Protein AF-A0A7Y0SFK1-F1 (afdb_monomer_lite)

InterPro domains:
  IPR011147 Bifunctional aspartokinase/homoserine dehydrogenase, homoserine dehydrogenase domain [PTHR43070] (1-86)
  IPR045865 ACT-like domain [SSF55021] (2-54)
  IPR054352 Aspartokinase, ACT domain [PF22468] (2-51)

Sequence (87 aa):
MVGMASRVFGAMSTSGVSIVLITQSSSEYSISFCIEAVDKATAAQALADEFELELKDGLLEPVEFLSDVAIITLVGDGMRTSKGVAS

Structure (mmCIF, N/CA/C/O backbone):
data_AF-A0A7Y0SFK1-F1
#
_entry.id   AF-A0A7Y0SFK1-F1
#
loop_
_atom_site.group_PDB
_atom_site.id
_atom_site.type_symbol
_atom_site.label_atom_id
_atom_site.label_alt_id
_atom_site.label_comp_id
_atom_site.label_asym_id
_atom_site.label_entity_id
_atom_site.label_seq_id
_atom_site.pdbx_PDB_ins_code
_atom_site.Cartn_x
_atom_site.Cartn_y
_atom_site.Cartn_z
_atom_site.occupancy
_atom_site.B_iso_or_equiv
_atom_site.auth_seq_id
_atom_site.auth_comp_id
_atom_site.auth_asym_id
_atom_site.auth_atom_id
_atom_site.pdbx_PDB_model_num
ATOM 1 N N . MET A 1 1 ? 3.168 10.430 14.058 1.00 66.12 1 MET A N 1
ATOM 2 C CA . MET A 1 1 ? 2.930 9.026 14.459 1.00 66.12 1 MET A CA 1
ATOM 3 C C . MET A 1 1 ? 4.039 8.166 13.859 1.00 66.12 1 MET A C 1
ATOM 5 O O . MET A 1 1 ? 4.362 8.371 12.697 1.00 66.12 1 MET A O 1
ATOM 9 N N . VAL A 1 2 ? 4.693 7.295 14.631 1.00 80.75 2 VAL A N 1
ATOM 10 C CA . VAL A 1 2 ? 5.821 6.475 14.138 1.00 80.75 2 VAL A CA 1
ATOM 11 C C . VAL A 1 2 ? 5.296 5.103 13.716 1.00 80.75 2 VAL A C 1
ATOM 13 O O . VAL A 1 2 ? 4.434 4.552 14.390 1.00 80.75 2 VAL A O 1
ATOM 16 N N . GLY A 1 3 ? 5.804 4.550 12.612 1.00 86.94 3 GLY A N 1
ATOM 17 C CA . GLY A 1 3 ? 5.489 3.174 12.203 1.00 86.94 3 GLY A CA 1
ATOM 18 C C . GLY A 1 3 ? 4.2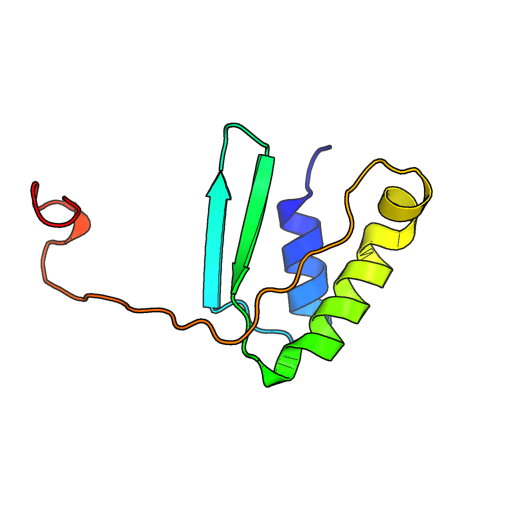10 2.990 11.378 1.00 86.94 3 GLY A C 1
ATOM 19 O O . GLY A 1 3 ? 3.817 1.851 11.154 1.00 86.94 3 GLY A O 1
ATOM 20 N N . MET A 1 4 ? 3.597 4.066 10.869 1.00 89.69 4 MET A N 1
ATOM 21 C CA . MET A 1 4 ? 2.372 3.989 10.052 1.00 89.69 4 MET A CA 1
ATOM 22 C C . MET A 1 4 ? 2.500 3.054 8.852 1.00 89.69 4 MET A C 1
ATOM 24 O O . MET A 1 4 ? 1.679 2.162 8.679 1.00 89.69 4 MET A O 1
ATOM 28 N N . ALA A 1 5 ? 3.572 3.197 8.070 1.00 90.81 5 ALA A N 1
ATOM 29 C CA . ALA A 1 5 ? 3.811 2.331 6.920 1.00 90.81 5 ALA A CA 1
ATOM 30 C C . ALA A 1 5 ? 3.915 0.850 7.330 1.00 90.81 5 ALA A C 1
ATOM 32 O O . ALA A 1 5 ? 3.348 -0.017 6.675 1.00 90.81 5 ALA A O 1
ATOM 33 N N . SER A 1 6 ? 4.575 0.560 8.459 1.00 94.25 6 SER A N 1
ATOM 34 C CA . SER A 1 6 ? 4.699 -0.809 8.971 1.00 94.25 6 SER A CA 1
ATOM 35 C C . SER A 1 6 ? 3.345 -1.411 9.340 1.00 94.25 6 SER A C 1
ATOM 37 O O . SER A 1 6 ? 3.128 -2.589 9.079 1.00 94.25 6 SER A O 1
ATOM 39 N N . ARG A 1 7 ? 2.449 -0.622 9.942 1.00 94.88 7 ARG A N 1
ATOM 40 C CA . ARG A 1 7 ? 1.096 -1.067 10.304 1.00 94.88 7 ARG A CA 1
ATOM 41 C C . ARG A 1 7 ? 0.226 -1.286 9.073 1.00 94.88 7 ARG A C 1
ATOM 43 O O . ARG A 1 7 ? -0.361 -2.352 8.942 1.00 94.88 7 ARG A O 1
ATOM 50 N N . VAL A 1 8 ? 0.248 -0.349 8.119 1.00 95.38 8 VAL A N 1
ATOM 51 C CA . VAL A 1 8 ? -0.449 -0.491 6.828 1.00 95.38 8 VAL A CA 1
ATOM 52 C C . VAL A 1 8 ? -0.019 -1.783 6.131 1.00 95.38 8 VAL A C 1
ATOM 54 O O . VAL A 1 8 ? -0.852 -2.628 5.814 1.00 95.38 8 VAL A O 1
ATOM 57 N N . PHE A 1 9 ? 1.285 -1.981 5.927 1.00 95.75 9 PHE A N 1
ATOM 58 C CA . PHE A 1 9 ? 1.781 -3.162 5.218 1.00 95.75 9 PHE A CA 1
ATOM 59 C C . PHE A 1 9 ? 1.587 -4.454 6.021 1.00 95.75 9 PHE A C 1
ATOM 61 O O . PHE A 1 9 ? 1.335 -5.503 5.432 1.00 95.75 9 PHE A O 1
ATOM 68 N N . GLY A 1 10 ? 1.654 -4.384 7.353 1.00 97.38 10 GLY A N 1
ATOM 69 C CA . GLY A 1 10 ? 1.343 -5.504 8.240 1.00 97.38 10 GLY A CA 1
ATOM 70 C C . GLY A 1 10 ? -0.111 -5.964 8.122 1.00 97.38 10 GLY A C 1
ATOM 71 O O . GLY A 1 10 ? -0.357 -7.161 7.957 1.00 97.38 10 GLY A O 1
ATOM 72 N N . ALA A 1 11 ? -1.062 -5.026 8.129 1.00 97.44 11 ALA A N 1
ATOM 73 C CA . ALA A 1 11 ? -2.487 -5.308 7.968 1.00 97.44 11 ALA A CA 1
ATOM 74 C C . ALA A 1 11 ? -2.802 -5.906 6.587 1.00 97.44 11 ALA A C 1
ATOM 76 O O . ALA A 1 11 ? -3.512 -6.909 6.488 1.00 97.44 11 ALA A O 1
ATOM 77 N N . MET A 1 12 ? -2.223 -5.353 5.515 1.00 98.00 12 MET A N 1
ATOM 78 C CA . MET A 1 12 ? -2.393 -5.893 4.156 1.00 98.00 12 MET A CA 1
ATOM 79 C C . MET A 1 12 ? -1.811 -7.305 4.028 1.00 98.00 12 MET A C 1
ATOM 81 O O . MET A 1 12 ? -2.489 -8.214 3.557 1.00 98.00 12 MET A O 1
ATOM 85 N N . SER A 1 13 ? -0.600 -7.527 4.544 1.00 97.69 13 SER A N 1
ATOM 86 C CA . SER A 1 13 ? 0.043 -8.847 4.547 1.00 97.69 13 SER A CA 1
ATOM 87 C C . SER A 1 13 ? -0.778 -9.895 5.308 1.00 97.69 13 SER A C 1
ATOM 89 O O . SER A 1 13 ? -1.035 -10.983 4.796 1.00 97.69 13 SER A O 1
ATOM 91 N N . THR A 1 14 ? -1.252 -9.556 6.512 1.00 97.81 14 THR A N 1
ATOM 92 C CA . THR A 1 14 ? -2.022 -10.476 7.370 1.00 97.81 14 THR A CA 1
ATOM 93 C C . THR A 1 14 ? -3.382 -10.831 6.767 1.00 97.81 14 THR A C 1
ATOM 95 O O . THR A 1 14 ? -3.866 -11.945 6.951 1.00 97.81 14 THR A O 1
ATOM 98 N N . SER A 1 15 ? -3.983 -9.907 6.014 1.00 97.44 15 SER A N 1
ATOM 99 C CA . SER A 1 15 ? -5.255 -10.119 5.314 1.00 97.44 15 SER A CA 1
ATOM 100 C C . SER A 1 15 ? -5.109 -10.794 3.943 1.00 97.44 15 SER A C 1
ATOM 102 O O . SER A 1 15 ? -6.113 -11.083 3.296 1.00 97.44 15 SER A O 1
ATOM 104 N N . GLY A 1 16 ? -3.877 -11.090 3.509 1.00 97.25 16 GLY A N 1
ATOM 105 C CA . GLY A 1 16 ? -3.599 -11.732 2.224 1.00 97.25 16 GLY A CA 1
ATOM 106 C C . GLY A 1 16 ? -3.747 -10.809 1.011 1.00 97.25 16 GLY A C 1
ATOM 107 O O . GLY A 1 16 ? -3.806 -11.304 -0.112 1.00 97.25 16 GLY A O 1
ATOM 108 N N . VAL A 1 17 ? -3.795 -9.491 1.219 1.00 98.19 17 VAL A N 1
ATOM 109 C CA . VAL A 1 17 ? -3.933 -8.491 0.153 1.00 98.19 17 VAL A CA 1
ATOM 110 C C . VAL A 1 17 ? -2.563 -8.137 -0.417 1.00 98.19 17 VAL A C 1
ATOM 112 O O . VAL A 1 17 ? -1.646 -7.750 0.312 1.00 98.19 17 VAL A O 1
ATOM 115 N N . SER A 1 18 ? -2.425 -8.232 -1.741 1.00 97.06 18 SER A N 1
ATOM 116 C CA . SER A 1 18 ? -1.187 -7.866 -2.431 1.00 97.06 18 SER A CA 1
ATOM 117 C C . SER A 1 18 ? -1.150 -6.376 -2.767 1.00 97.06 18 SER A C 1
ATOM 119 O O . SER A 1 18 ? -2.099 -5.828 -3.326 1.00 97.06 18 SER A O 1
ATOM 121 N N . ILE A 1 19 ? -0.025 -5.727 -2.462 1.00 97.31 19 ILE A N 1
ATOM 122 C CA . ILE A 1 19 ? 0.234 -4.337 -2.842 1.00 97.31 19 ILE A CA 1
ATOM 123 C C . ILE A 1 19 ? 1.109 -4.318 -4.097 1.00 97.31 19 ILE A C 1
ATOM 125 O O . ILE A 1 19 ? 2.223 -4.841 -4.093 1.00 97.31 19 ILE A O 1
ATOM 129 N N . VAL A 1 20 ? 0.618 -3.673 -5.153 1.00 95.69 20 VAL A N 1
ATOM 130 C CA . VAL A 1 20 ? 1.249 -3.635 -6.484 1.00 95.69 20 VAL A CA 1
ATOM 131 C C . VAL A 1 20 ? 2.154 -2.413 -6.658 1.00 95.69 20 VAL A C 1
ATOM 133 O O . VAL A 1 20 ? 3.171 -2.472 -7.346 1.00 95.69 20 VAL A O 1
ATOM 136 N N . LEU A 1 21 ? 1.801 -1.291 -6.028 1.00 96.25 21 LEU A N 1
ATOM 137 C CA . LEU A 1 21 ? 2.548 -0.036 -6.108 1.00 96.25 21 LEU A CA 1
ATOM 138 C C . LEU A 1 21 ? 2.433 0.716 -4.786 1.00 96.25 21 LEU A C 1
ATOM 140 O O . LEU A 1 21 ? 1.366 0.730 -4.180 1.00 96.25 21 LEU A O 1
ATOM 144 N N . ILE A 1 22 ? 3.524 1.351 -4.356 1.00 95.12 22 ILE A N 1
ATOM 145 C CA . ILE A 1 22 ? 3.576 2.195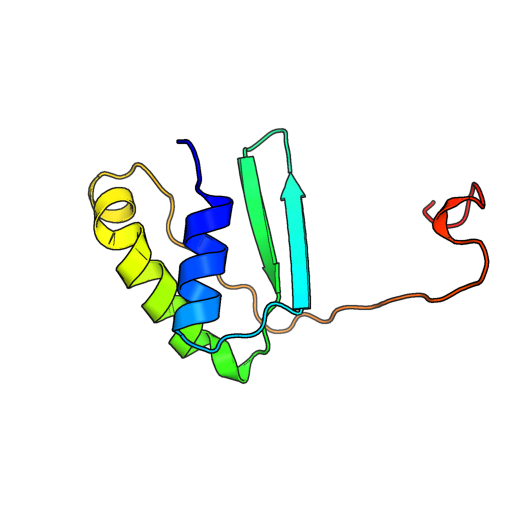 -3.159 1.00 95.12 22 ILE A CA 1
ATOM 146 C C . ILE A 1 22 ? 4.188 3.535 -3.553 1.00 95.12 22 ILE A C 1
ATOM 148 O O . ILE A 1 22 ? 5.253 3.581 -4.170 1.00 95.12 22 ILE A O 1
ATOM 152 N N . THR A 1 23 ? 3.539 4.622 -3.152 1.00 91.88 23 THR A N 1
ATOM 153 C CA . THR A 1 23 ? 4.084 5.975 -3.207 1.00 91.88 23 THR A CA 1
ATOM 154 C C . THR A 1 23 ? 3.820 6.687 -1.886 1.00 91.88 23 THR A C 1
ATOM 156 O O . THR A 1 23 ? 2.794 6.483 -1.239 1.00 91.88 23 THR A O 1
ATOM 159 N N . GLN A 1 24 ? 4.772 7.502 -1.449 1.00 88.38 24 GLN A N 1
ATOM 160 C CA . GLN A 1 24 ? 4.655 8.261 -0.213 1.00 88.38 24 GLN A CA 1
ATOM 161 C C . GLN A 1 24 ? 5.167 9.674 -0.453 1.00 88.38 24 GLN A C 1
ATOM 163 O O . GLN A 1 24 ? 6.317 9.864 -0.852 1.00 88.38 24 GLN A O 1
ATOM 168 N N . SER A 1 25 ? 4.307 10.662 -0.207 1.00 82.00 25 SER A N 1
ATOM 169 C CA . SER A 1 25 ? 4.694 12.070 -0.262 1.00 82.00 25 SER A CA 1
ATOM 170 C C . SER A 1 25 ? 5.271 12.487 1.088 1.00 82.00 25 SER A C 1
ATOM 172 O O . SER A 1 25 ? 4.657 12.278 2.138 1.00 82.00 25 SER A O 1
ATOM 174 N N . SER A 1 26 ? 6.471 13.068 1.085 1.00 73.31 26 SER A N 1
ATOM 175 C CA . SER A 1 26 ? 7.156 13.505 2.308 1.00 73.31 26 SER A CA 1
ATOM 176 C C . SER A 1 26 ? 6.586 14.796 2.896 1.00 73.31 26 SER A C 1
ATOM 178 O O . SER A 1 26 ? 6.769 15.045 4.084 1.00 73.31 26 SER A O 1
ATOM 180 N N . SER A 1 27 ? 5.888 15.604 2.093 1.00 70.50 27 SER A N 1
ATOM 181 C CA . SER A 1 27 ? 5.345 16.900 2.518 1.00 70.50 27 SER A CA 1
ATOM 182 C C . SER A 1 27 ? 4.108 16.771 3.408 1.00 70.50 27 SER A C 1
ATOM 184 O O . SER A 1 27 ? 3.924 17.582 4.309 1.00 70.50 27 SER A O 1
ATOM 186 N N . GLU A 1 28 ? 3.295 15.740 3.184 1.00 68.81 28 GLU A N 1
ATOM 187 C CA . GLU A 1 28 ? 2.000 15.547 3.857 1.00 68.81 28 GLU A CA 1
ATOM 188 C C . GLU A 1 28 ? 1.946 14.250 4.673 1.00 68.81 28 GLU A C 1
ATOM 190 O O . GLU A 1 28 ? 0.931 13.943 5.286 1.00 68.81 28 GLU A O 1
ATOM 195 N N . TYR A 1 29 ? 3.039 13.475 4.696 1.00 73.38 29 TYR A N 1
ATOM 196 C CA . TYR A 1 29 ? 3.095 12.149 5.324 1.00 73.38 29 TYR A CA 1
ATOM 197 C C . TYR A 1 29 ? 1.973 11.195 4.855 1.00 73.38 29 TYR A C 1
ATOM 199 O O . TYR A 1 29 ? 1.632 10.246 5.561 1.00 73.38 29 TYR A O 1
ATOM 207 N N . SER A 1 30 ? 1.434 11.410 3.649 1.00 86.25 30 SER A N 1
ATOM 208 C CA . SER A 1 30 ? 0.410 10.569 3.034 1.00 86.25 30 SER A CA 1
ATOM 209 C C . SER A 1 30 ? 1.045 9.375 2.317 1.00 86.25 30 SER A C 1
ATOM 211 O O . SER A 1 30 ? 2.034 9.507 1.588 1.00 86.25 30 SER A O 1
ATOM 213 N N . ILE A 1 31 ? 0.486 8.187 2.553 1.00 91.69 31 ILE A N 1
ATOM 214 C CA . ILE A 1 31 ? 0.865 6.943 1.877 1.00 91.69 31 ILE A CA 1
ATOM 215 C C . ILE A 1 31 ? -0.269 6.591 0.920 1.00 91.69 31 ILE A C 1
ATOM 217 O O . ILE A 1 31 ? -1.405 6.416 1.353 1.00 91.69 31 ILE A O 1
ATOM 221 N N . SER A 1 32 ? 0.044 6.437 -0.362 1.00 93.62 32 SER A N 1
ATOM 222 C CA . SER A 1 32 ? -0.884 5.894 -1.352 1.00 93.62 32 SER A CA 1
ATOM 223 C C . SER A 1 32 ? -0.324 4.593 -1.900 1.00 93.62 32 SER A C 1
ATOM 225 O O . SER A 1 32 ? 0.872 4.466 -2.169 1.00 93.62 32 SER A O 1
ATOM 227 N N . PHE A 1 33 ? -1.186 3.605 -2.066 1.00 96.12 33 PHE A N 1
ATOM 228 C CA . PHE A 1 33 ? -0.792 2.311 -2.593 1.00 96.12 33 PHE A CA 1
ATOM 229 C C . PHE A 1 33 ? -1.909 1.717 -3.441 1.00 96.12 33 PHE A C 1
ATOM 231 O O . PHE A 1 33 ? -3.076 2.079 -3.299 1.00 96.12 33 PHE A O 1
ATOM 238 N N . CYS A 1 34 ? -1.535 0.824 -4.349 1.00 97.25 34 CYS A N 1
ATOM 239 C CA . CYS A 1 34 ? -2.465 0.161 -5.252 1.00 97.25 34 CYS A CA 1
ATOM 240 C C . CYS A 1 34 ? -2.579 -1.320 -4.901 1.00 97.25 34 CYS A C 1
ATOM 242 O O . CYS A 1 34 ? -1.572 -1.974 -4.630 1.00 97.25 34 CYS A O 1
ATOM 244 N N . ILE A 1 35 ? -3.802 -1.835 -4.961 1.00 97.50 35 ILE A N 1
ATOM 245 C CA . ILE A 1 35 ? -4.161 -3.243 -4.771 1.00 97.50 35 ILE A CA 1
ATOM 246 C C . ILE A 1 35 ? -5.027 -3.691 -5.950 1.00 97.50 35 ILE A C 1
ATOM 248 O O . ILE A 1 35 ? -5.557 -2.852 -6.684 1.00 97.50 35 ILE A O 1
ATOM 252 N N . GLU A 1 36 ? -5.202 -4.997 -6.116 1.00 96.88 36 GLU A N 1
ATOM 253 C CA . GLU A 1 36 ? -6.170 -5.526 -7.076 1.00 96.88 36 GLU A CA 1
ATOM 254 C C . GLU A 1 36 ? -7.600 -5.136 -6.673 1.00 96.88 36 GLU A C 1
ATOM 256 O O . GLU A 1 36 ? -7.968 -5.162 -5.497 1.00 96.88 36 GLU A O 1
ATOM 261 N N . ALA A 1 37 ? -8.445 -4.797 -7.651 1.00 95.88 37 ALA A N 1
ATOM 262 C CA . ALA A 1 37 ? -9.808 -4.320 -7.381 1.00 95.88 37 ALA A CA 1
ATOM 263 C C . ALA A 1 37 ? -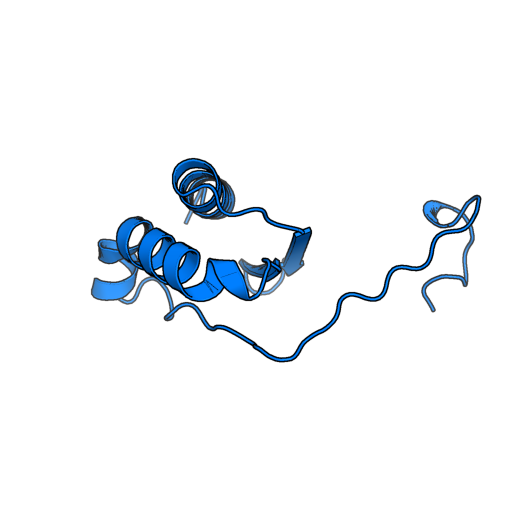10.661 -5.344 -6.605 1.00 95.88 37 ALA A C 1
ATOM 265 O O . ALA A 1 37 ? -11.558 -4.964 -5.850 1.00 95.88 37 ALA A O 1
ATOM 266 N N . VAL A 1 38 ? -10.356 -6.636 -6.772 1.00 96.81 38 VAL A N 1
ATOM 267 C CA . VAL A 1 38 ? -11.028 -7.755 -6.090 1.00 96.81 38 VAL A CA 1
ATOM 268 C C . VAL A 1 38 ? -10.810 -7.706 -4.574 1.00 96.81 38 VAL A C 1
ATOM 270 O O . VAL A 1 38 ? -11.692 -8.104 -3.817 1.00 96.81 38 VAL A O 1
ATOM 273 N N . ASP A 1 39 ? -9.674 -7.162 -4.134 1.00 97.50 39 ASP A N 1
ATOM 274 C CA . ASP A 1 39 ? -9.255 -7.150 -2.732 1.00 97.50 39 ASP A CA 1
ATOM 275 C C . ASP A 1 39 ? -9.787 -5.934 -1.962 1.00 97.50 39 ASP A C 1
ATOM 277 O O . ASP A 1 39 ? -9.589 -5.833 -0.751 1.00 97.50 39 ASP A O 1
ATOM 281 N N . LYS A 1 40 ? -10.499 -5.012 -2.631 1.00 96.56 40 LYS A N 1
ATOM 282 C CA . LYS A 1 40 ? -10.973 -3.745 -2.047 1.00 96.56 40 LYS A CA 1
ATOM 283 C C . LYS A 1 40 ? -11.709 -3.933 -0.720 1.00 96.56 40 LYS A C 1
ATOM 285 O O . LYS A 1 40 ? -11.438 -3.208 0.231 1.00 96.56 40 LYS A O 1
ATOM 290 N N . ALA A 1 41 ? -12.643 -4.883 -0.656 1.00 97.31 41 ALA A N 1
ATOM 291 C CA . ALA A 1 41 ? -13.436 -5.117 0.550 1.00 97.31 41 ALA A CA 1
ATOM 292 C C . ALA A 1 41 ? -12.570 -5.636 1.711 1.00 97.31 41 ALA A C 1
ATOM 294 O O . ALA A 1 41 ? -12.671 -5.132 2.828 1.00 97.31 41 ALA A O 1
ATOM 295 N N . THR A 1 42 ? -11.684 -6.593 1.428 1.00 98.06 42 THR A N 1
ATOM 296 C CA . THR A 1 42 ? -10.751 -7.167 2.405 1.00 98.06 42 THR A CA 1
ATOM 297 C C . THR A 1 42 ? -9.780 -6.111 2.930 1.00 98.06 42 THR A C 1
ATOM 299 O O . THR A 1 42 ? -9.592 -5.992 4.138 1.00 98.06 42 THR A O 1
ATOM 302 N N . ALA A 1 43 ? -9.214 -5.297 2.036 1.00 97.81 43 ALA A N 1
ATOM 303 C CA . ALA A 1 43 ? -8.297 -4.223 2.394 1.00 97.81 43 ALA A CA 1
ATOM 304 C C . ALA A 1 43 ? -8.976 -3.139 3.241 1.00 97.81 43 ALA A C 1
ATOM 306 O O . ALA A 1 43 ? -8.417 -2.702 4.244 1.00 97.81 43 ALA A O 1
ATOM 307 N N . ALA A 1 44 ? -10.193 -2.728 2.868 1.00 97.06 44 ALA A N 1
ATOM 308 C CA . ALA A 1 44 ? -10.963 -1.747 3.626 1.00 97.06 44 ALA A CA 1
ATOM 309 C C . ALA A 1 44 ? -11.235 -2.222 5.055 1.00 97.06 44 ALA A C 1
ATOM 311 O O . ALA A 1 44 ? -11.018 -1.459 5.994 1.00 97.06 44 ALA A O 1
ATOM 312 N N . GLN A 1 45 ? -11.639 -3.484 5.223 1.00 97.62 45 GLN A N 1
ATOM 313 C CA . GLN A 1 45 ? -11.866 -4.053 6.547 1.00 97.62 45 GLN A CA 1
ATOM 314 C C . GLN A 1 45 ? -10.566 -4.131 7.355 1.00 97.62 45 GLN A C 1
ATOM 316 O O . GLN A 1 45 ? -10.521 -3.655 8.482 1.00 97.62 45 GLN A O 1
ATOM 321 N N . ALA A 1 46 ? -9.487 -4.649 6.762 1.00 98.00 46 ALA A N 1
ATOM 322 C CA . ALA A 1 46 ? -8.207 -4.795 7.451 1.00 98.00 46 ALA A CA 1
ATOM 323 C C . ALA A 1 46 ? -7.616 -3.449 7.911 1.00 98.00 46 ALA A C 1
ATOM 325 O O . ALA A 1 46 ? -7.047 -3.372 8.995 1.00 98.00 46 ALA A O 1
ATOM 326 N N . LEU A 1 47 ? -7.762 -2.380 7.118 1.00 96.88 47 LEU A N 1
ATOM 327 C CA . LEU A 1 47 ? -7.322 -1.036 7.515 1.00 96.88 47 LEU A CA 1
ATOM 328 C C . LEU A 1 47 ? -8.243 -0.414 8.567 1.00 96.88 47 LEU A C 1
ATOM 330 O O . LEU A 1 47 ? -7.751 0.251 9.474 1.00 96.88 47 LEU A O 1
ATOM 334 N N . ALA A 1 48 ? -9.558 -0.620 8.457 1.00 95.75 48 ALA A N 1
ATOM 335 C CA . ALA A 1 48 ? -10.507 -0.138 9.456 1.00 95.75 48 ALA A CA 1
ATOM 336 C C . ALA A 1 48 ? -10.261 -0.787 10.827 1.00 95.75 48 ALA A C 1
ATOM 338 O O . ALA A 1 48 ? -10.297 -0.086 11.834 1.00 95.75 48 ALA A O 1
ATOM 339 N N . ASP A 1 49 ? -9.955 -2.087 10.851 1.00 96.38 49 ASP A N 1
ATOM 340 C CA . ASP A 1 49 ? -9.634 -2.826 12.074 1.00 96.38 49 ASP A CA 1
ATOM 341 C C . ASP A 1 49 ? -8.274 -2.398 12.651 1.00 96.38 49 ASP A C 1
ATOM 343 O O . ASP A 1 49 ? -8.159 -2.140 13.848 1.00 96.38 49 ASP A O 1
ATOM 347 N N . GLU A 1 50 ? -7.242 -2.270 11.808 1.00 96.31 50 GLU A N 1
ATOM 348 C CA . GLU A 1 50 ? -5.895 -1.881 12.248 1.00 96.31 50 GLU A CA 1
ATOM 349 C C . GLU A 1 50 ? -5.849 -0.458 12.823 1.00 96.31 50 GLU A C 1
ATOM 351 O O . GLU A 1 50 ? -5.077 -0.211 13.749 1.00 96.31 50 GLU A O 1
ATOM 356 N N . PHE A 1 51 ? -6.651 0.474 12.292 1.00 95.31 51 PHE A N 1
ATOM 357 C CA . PHE A 1 51 ? -6.634 1.899 12.660 1.00 95.31 51 PHE A CA 1
ATOM 358 C C . PHE A 1 51 ? -7.905 2.374 13.383 1.00 95.31 51 PHE A C 1
ATOM 360 O O . PHE A 1 51 ? -8.196 3.571 13.403 1.00 95.31 51 PHE A O 1
ATOM 367 N N . GLU A 1 52 ? -8.679 1.461 13.979 1.00 95.50 52 GLU A N 1
ATOM 368 C CA . GLU A 1 52 ? -9.976 1.773 14.598 1.00 95.50 52 GLU A CA 1
ATOM 369 C C . GLU A 1 52 ? -9.879 2.894 15.650 1.00 95.50 52 GLU A C 1
ATOM 371 O O . GLU A 1 52 ? -10.715 3.802 15.682 1.00 95.50 52 GLU A O 1
ATOM 376 N N . LEU A 1 53 ? -8.857 2.844 16.510 1.00 94.69 53 LEU A N 1
ATOM 377 C CA . LEU A 1 53 ? -8.652 3.823 17.580 1.00 94.69 53 LEU A CA 1
ATOM 378 C C . LEU A 1 53 ? -8.256 5.189 17.016 1.00 94.69 53 LEU A C 1
ATOM 380 O O . LEU A 1 53 ? -8.826 6.204 17.403 1.00 94.69 53 LEU A O 1
ATOM 384 N N . GLU A 1 54 ? -7.326 5.220 16.063 1.00 94.06 54 GLU A N 1
ATOM 385 C CA . GLU A 1 54 ? -6.874 6.456 15.429 1.00 94.06 54 GLU A CA 1
ATOM 386 C C . GLU A 1 54 ? -7.993 7.156 14.653 1.00 94.06 54 GLU A C 1
ATOM 388 O O . GLU A 1 54 ? -8.088 8.383 14.692 1.00 94.06 54 GLU A O 1
ATOM 393 N N . LEU A 1 55 ? -8.853 6.386 13.982 1.00 92.44 55 LEU A N 1
ATOM 394 C CA . LEU A 1 55 ? -10.032 6.898 13.286 1.00 92.44 55 LEU A CA 1
ATOM 395 C C . LEU A 1 55 ? -11.066 7.459 14.274 1.00 92.44 55 LEU A C 1
ATOM 397 O O . LEU A 1 55 ? -11.622 8.532 14.039 1.00 92.44 55 LEU A O 1
ATOM 401 N N . LYS A 1 56 ? -11.312 6.766 15.395 1.00 93.62 56 LYS A N 1
ATOM 402 C CA . LYS A 1 56 ? -12.247 7.217 16.445 1.00 93.62 56 LYS A CA 1
ATOM 403 C C . LYS A 1 56 ? -11.785 8.492 17.143 1.00 93.62 56 LYS A C 1
ATOM 405 O O . LYS A 1 56 ? -12.607 9.370 17.400 1.00 93.62 56 LYS A O 1
ATOM 410 N N . ASP A 1 57 ? -10.489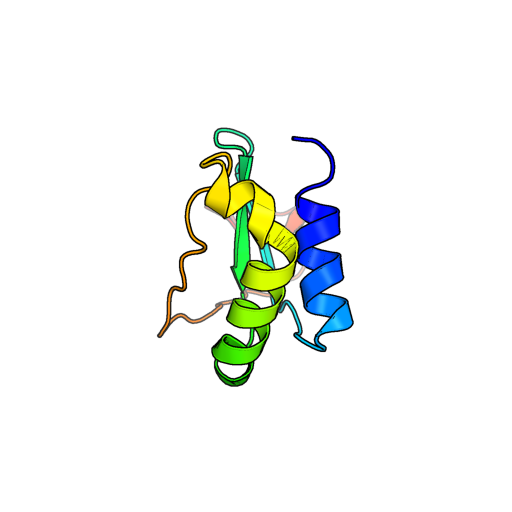 8.601 17.409 1.00 94.62 57 ASP A N 1
ATOM 411 C CA . ASP A 1 57 ? -9.891 9.754 18.082 1.00 94.62 57 ASP A CA 1
ATOM 412 C C . ASP A 1 57 ? -9.609 10.925 17.117 1.00 94.62 57 ASP A C 1
ATOM 414 O O . ASP A 1 57 ? -9.112 11.971 17.538 1.00 94.62 57 ASP A O 1
ATOM 418 N N . GLY A 1 58 ? -9.925 10.774 15.822 1.00 90.44 58 GLY A N 1
ATOM 419 C CA . GLY A 1 58 ? -9.713 11.802 14.798 1.00 90.44 58 GLY A CA 1
ATOM 420 C C . GLY A 1 58 ? -8.236 12.082 14.503 1.00 90.44 58 GLY A C 1
ATOM 421 O O . GLY A 1 58 ? -7.891 13.152 14.007 1.00 90.44 58 GLY A O 1
ATOM 422 N N . LEU A 1 59 ? -7.354 11.135 14.830 1.00 89.94 59 LEU A N 1
ATOM 423 C CA . LEU A 1 59 ? -5.916 11.214 14.569 1.00 89.94 59 LEU A CA 1
ATOM 424 C C . LEU A 1 59 ? -5.567 10.848 13.123 1.00 89.94 59 LEU A C 1
ATOM 426 O O . LEU A 1 59 ? -4.456 11.137 12.673 1.00 89.94 59 LEU A O 1
ATOM 430 N N . LEU A 1 60 ? -6.489 10.186 12.423 1.00 89.88 60 LEU A N 1
ATOM 431 C CA . LEU A 1 60 ? -6.345 9.741 11.046 1.00 89.88 60 LEU A CA 1
ATOM 432 C C . LEU A 1 60 ? -7.633 10.033 10.269 1.00 89.88 60 LEU A C 1
ATOM 434 O O . LEU A 1 60 ? -8.734 9.821 10.775 1.00 89.88 60 LEU A O 1
ATOM 438 N N . GLU A 1 61 ? -7.492 10.526 9.042 1.00 89.25 61 GLU A N 1
ATOM 439 C CA . GLU A 1 61 ? -8.624 10.705 8.133 1.00 89.25 61 GLU A CA 1
ATOM 440 C C . GLU A 1 61 ? -9.072 9.352 7.558 1.00 89.25 61 GLU A C 1
ATOM 442 O O . GLU A 1 61 ? -8.232 8.470 7.363 1.00 89.25 61 GLU A O 1
ATOM 447 N N . PRO A 1 62 ? -10.371 9.156 7.267 1.00 88.75 62 PRO A N 1
ATOM 448 C CA . PRO A 1 62 ? -10.858 7.915 6.675 1.00 88.75 62 PRO A CA 1
ATOM 449 C C . PRO A 1 62 ? -10.076 7.523 5.419 1.00 88.75 62 PRO A C 1
ATOM 451 O O . PRO A 1 62 ? -9.796 8.358 4.562 1.00 88.75 62 PRO A O 1
ATOM 454 N N . VAL A 1 63 ? -9.759 6.233 5.289 1.00 91.69 63 VAL A N 1
ATOM 455 C CA . VAL A 1 63 ? -9.038 5.724 4.116 1.00 91.69 63 VAL A CA 1
ATOM 456 C C . VAL A 1 63 ? -9.897 5.896 2.864 1.00 91.69 63 VAL A C 1
ATOM 458 O O . VAL A 1 63 ? -10.992 5.339 2.761 1.00 91.69 63 VAL A O 1
ATOM 461 N N . GLU A 1 64 ? -9.376 6.635 1.889 1.00 93.62 64 GLU A N 1
ATOM 462 C CA . GLU A 1 64 ? -10.025 6.831 0.598 1.00 93.62 64 GLU A CA 1
ATOM 463 C C . GLU A 1 64 ? -9.667 5.715 -0.391 1.00 93.62 64 GLU A C 1
ATOM 465 O O . GLU A 1 64 ? -8.516 5.293 -0.504 1.00 93.62 64 GLU A O 1
ATOM 470 N N . PHE A 1 65 ? -10.661 5.261 -1.157 1.00 94.44 65 PHE A N 1
ATOM 471 C CA . PHE A 1 65 ? -10.480 4.247 -2.195 1.00 94.44 65 PHE A CA 1
ATOM 472 C C . PHE A 1 65 ? -10.817 4.817 -3.567 1.00 94.44 65 PHE A C 1
ATOM 474 O O . PHE A 1 65 ? -11.989 5.022 -3.890 1.00 94.44 65 PHE A O 1
ATOM 481 N N . LEU A 1 66 ? -9.798 4.977 -4.408 1.00 95.31 66 LEU A N 1
ATOM 482 C CA . LEU A 1 66 ? -9.972 5.336 -5.810 1.00 95.31 66 LEU A CA 1
ATOM 483 C C . LEU A 1 66 ? -10.113 4.062 -6.654 1.00 95.31 66 LEU A C 1
ATOM 485 O O . LEU A 1 66 ? -9.264 3.176 -6.606 1.00 95.31 66 LEU A O 1
ATOM 489 N N . SER A 1 67 ? -11.225 3.939 -7.377 1.00 94.12 67 SER A N 1
ATOM 490 C CA . SER A 1 67 ? -11.514 2.807 -8.274 1.00 94.12 67 SER A CA 1
ATOM 491 C C . SER A 1 67 ? -11.355 3.239 -9.736 1.00 94.12 67 SER A C 1
ATOM 493 O O . SER A 1 67 ? -11.195 4.427 -10.004 1.00 94.12 67 SER A O 1
ATOM 495 N N . ASP A 1 68 ? -11.377 2.283 -10.666 1.00 93.94 68 ASP A N 1
ATOM 496 C CA . ASP A 1 68 ? -11.271 2.542 -12.113 1.00 93.94 68 ASP A CA 1
ATOM 497 C C . ASP A 1 68 ? -9.955 3.224 -12.535 1.00 93.94 68 ASP A C 1
ATOM 499 O O . ASP A 1 68 ? -9.912 4.081 -13.418 1.00 93.94 68 ASP A O 1
ATOM 503 N N . VAL A 1 69 ? -8.855 2.815 -11.898 1.00 94.62 69 VAL A N 1
ATOM 504 C CA . VAL A 1 69 ? -7.490 3.266 -12.202 1.00 94.62 69 VAL A CA 1
ATOM 505 C C . VAL A 1 69 ? -6.669 2.158 -12.857 1.00 94.62 69 VAL A C 1
ATOM 507 O O . VAL A 1 69 ? -6.957 0.973 -12.701 1.00 94.62 69 VAL A O 1
ATOM 510 N N . ALA A 1 70 ? -5.611 2.545 -13.569 1.00 94.00 70 ALA A N 1
ATOM 511 C CA . ALA A 1 70 ? -4.656 1.621 -14.170 1.00 94.00 70 ALA A CA 1
ATOM 512 C C . ALA A 1 70 ? -3.217 2.055 -13.869 1.00 94.00 70 ALA A C 1
ATOM 514 O O . ALA A 1 70 ? -2.910 3.248 -13.838 1.00 94.00 70 ALA A O 1
ATOM 515 N N . ILE A 1 71 ? -2.328 1.077 -13.691 1.00 94.31 71 ILE A N 1
ATOM 516 C CA . ILE A 1 71 ? -0.887 1.302 -13.554 1.00 94.31 71 ILE A 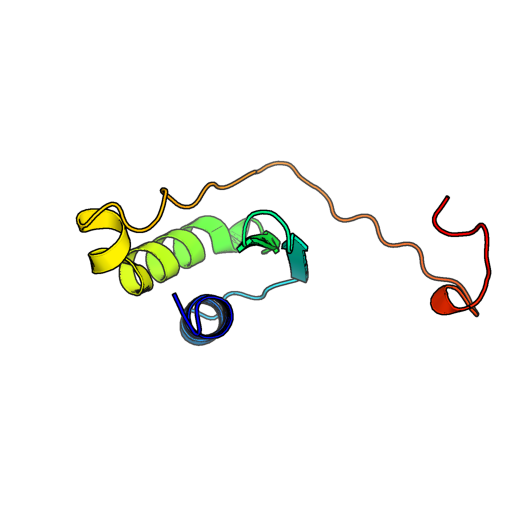CA 1
ATOM 517 C C . ILE A 1 71 ? -0.250 1.087 -14.925 1.00 94.31 71 ILE A C 1
ATOM 519 O O . ILE A 1 71 ? -0.313 -0.007 -15.482 1.00 94.31 71 ILE A O 1
ATOM 523 N N . ILE A 1 72 ? 0.383 2.125 -15.467 1.00 94.31 72 ILE A N 1
ATOM 524 C CA . ILE A 1 72 ? 1.174 2.029 -16.697 1.00 94.31 72 ILE A CA 1
ATOM 525 C C . ILE A 1 72 ? 2.648 2.014 -16.302 1.00 94.31 72 ILE A C 1
ATOM 527 O O . ILE A 1 72 ? 3.128 2.923 -15.629 1.00 94.31 72 ILE A O 1
ATOM 531 N N . THR A 1 73 ? 3.377 0.981 -16.719 1.00 92.00 73 THR A N 1
ATOM 532 C CA . THR A 1 73 ? 4.811 0.844 -16.443 1.00 92.00 73 THR A CA 1
ATOM 533 C C . THR A 1 73 ? 5.595 0.795 -17.748 1.00 92.00 73 THR A C 1
ATOM 535 O O . THR A 1 73 ? 5.305 -0.015 -18.625 1.00 92.00 73 THR A O 1
ATOM 538 N N . LEU A 1 74 ? 6.610 1.652 -17.864 1.00 90.00 74 LEU A N 1
ATOM 539 C CA . LEU A 1 74 ? 7.587 1.624 -18.949 1.00 90.00 74 LEU A CA 1
ATOM 540 C C . LEU A 1 74 ? 8.835 0.869 -18.481 1.00 90.00 74 LEU A C 1
ATOM 542 O O . LEU A 1 74 ? 9.370 1.161 -17.412 1.00 90.00 74 LEU A O 1
ATOM 546 N N . VAL A 1 75 ? 9.317 -0.074 -19.290 1.00 90.06 75 VAL A N 1
ATOM 547 C CA . VAL A 1 75 ? 10.555 -0.821 -19.030 1.00 90.06 75 VAL A CA 1
ATOM 548 C C . VAL A 1 75 ? 11.538 -0.550 -20.162 1.00 90.06 75 VAL A C 1
ATOM 550 O O . VAL A 1 75 ? 11.205 -0.711 -21.333 1.00 90.06 75 VAL A O 1
ATOM 553 N N . GLY A 1 76 ? 12.754 -0.146 -19.810 1.00 87.75 76 GLY A N 1
ATOM 554 C CA . GLY A 1 76 ? 13.833 0.142 -20.748 1.00 87.75 76 GLY A CA 1
ATOM 555 C C . GLY A 1 76 ? 15.192 -0.007 -20.074 1.00 87.75 76 GLY A C 1
ATOM 556 O O . GLY A 1 76 ? 15.303 0.079 -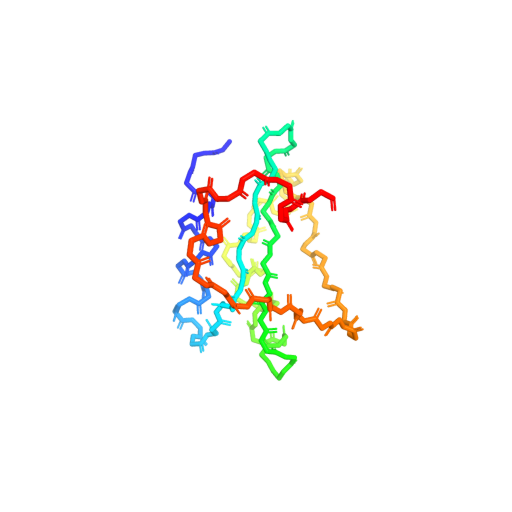18.847 1.00 87.75 76 GLY A O 1
ATOM 557 N N . ASP A 1 77 ? 16.233 -0.240 -20.868 1.00 90.81 77 ASP A N 1
ATOM 558 C CA . ASP A 1 77 ? 17.590 -0.323 -20.334 1.00 90.81 77 ASP A CA 1
ATOM 559 C C . ASP A 1 77 ? 18.076 1.057 -19.860 1.00 90.81 77 ASP A C 1
ATOM 561 O O . ASP A 1 77 ? 17.754 2.093 -20.447 1.00 90.81 77 ASP A O 1
ATOM 565 N N . GLY A 1 78 ? 18.812 1.088 -18.750 1.00 86.12 78 GLY A N 1
ATOM 566 C CA . GLY A 1 78 ? 19.343 2.327 -18.180 1.00 86.12 78 GLY A CA 1
ATOM 567 C C . GLY A 1 78 ? 18.297 3.357 -17.718 1.00 86.12 78 GLY A C 1
ATOM 568 O O . GLY A 1 78 ? 18.683 4.492 -17.444 1.00 86.12 78 GLY A O 1
ATOM 569 N N . MET A 1 79 ? 17.008 3.004 -17.576 1.00 86.88 79 MET A N 1
ATOM 570 C CA . MET A 1 79 ? 15.917 3.934 -17.196 1.00 86.88 79 MET A CA 1
ATOM 571 C C . MET A 1 79 ? 16.247 4.813 -15.979 1.00 86.88 79 MET A C 1
ATOM 573 O O . MET A 1 79 ? 15.913 5.993 -15.954 1.00 86.88 79 MET A O 1
ATOM 577 N N . ARG A 1 80 ? 16.940 4.260 -14.974 1.00 82.31 80 ARG A N 1
ATOM 578 C CA . ARG A 1 80 ? 17.324 4.993 -13.754 1.00 82.31 80 ARG A CA 1
ATOM 579 C C . ARG A 1 80 ? 18.410 6.050 -13.994 1.00 82.31 80 ARG A C 1
ATOM 581 O O . ARG A 1 80 ? 18.494 7.020 -13.250 1.00 82.31 80 ARG A O 1
ATOM 588 N N . THR A 1 81 ? 19.291 5.833 -14.967 1.00 84.69 81 THR A N 1
ATOM 589 C CA . THR A 1 81 ? 20.508 6.637 -15.190 1.00 84.69 81 THR A CA 1
ATOM 590 C C . THR A 1 81 ? 20.406 7.568 -16.393 1.00 84.69 81 THR A C 1
ATOM 592 O O . THR A 1 81 ? 21.148 8.547 -16.479 1.00 84.69 81 THR A O 1
ATOM 595 N N . SER A 1 82 ? 19.492 7.281 -17.314 1.00 84.44 82 SER A N 1
ATOM 596 C CA . SER A 1 82 ? 19.250 8.081 -18.508 1.00 84.44 82 SER A CA 1
ATOM 597 C C . SER A 1 82 ? 18.443 9.332 -18.160 1.00 84.44 82 SER A C 1
ATOM 599 O O . SER A 1 82 ? 17.245 9.275 -17.887 1.00 84.44 82 SER A O 1
ATOM 601 N N . LYS A 1 83 ? 19.103 10.496 -18.165 1.00 81.62 83 LYS A N 1
ATOM 602 C CA . LYS A 1 83 ? 18.424 11.792 -18.006 1.00 81.62 83 LYS A CA 1
ATOM 603 C C . LYS A 1 83 ? 17.472 12.038 -19.183 1.00 81.62 83 LYS A C 1
ATOM 605 O O . LYS A 1 83 ? 17.823 11.738 -20.319 1.00 81.62 83 LYS A O 1
ATOM 610 N N . GLY A 1 84 ? 16.303 12.620 -18.913 1.00 82.75 84 GLY A N 1
ATOM 611 C CA . GLY A 1 84 ? 15.302 12.951 -19.938 1.00 82.75 84 GLY A CA 1
ATOM 612 C C . GLY A 1 84 ? 14.203 11.900 -20.147 1.00 82.75 84 GLY A C 1
ATOM 613 O O . GLY A 1 84 ? 13.264 12.153 -20.886 1.00 82.75 84 GLY A O 1
ATOM 614 N N . VAL A 1 85 ? 14.297 10.730 -19.502 1.00 81.25 85 VAL A N 1
ATOM 615 C CA . VAL A 1 85 ? 13.322 9.631 -19.672 1.00 81.25 85 VAL A CA 1
ATOM 616 C C . VAL A 1 85 ? 12.070 9.808 -18.803 1.00 81.25 85 VAL A C 1
ATOM 618 O O . VAL A 1 85 ? 10.991 9.373 -19.183 1.00 81.25 85 VAL A O 1
ATOM 621 N N . ALA A 1 86 ? 12.205 10.471 -17.653 1.00 77.00 86 ALA A N 1
ATOM 622 C CA . ALA A 1 86 ? 11.113 10.760 -16.717 1.00 77.00 86 ALA A CA 1
ATOM 623 C C . ALA A 1 86 ? 10.665 12.236 -16.776 1.00 77.00 86 ALA A C 1
ATOM 625 O O . ALA A 1 86 ? 10.352 12.822 -15.743 1.00 77.00 86 ALA A O 1
ATOM 626 N N . SER A 1 87 ? 10.774 12.861 -17.955 1.00 59.06 87 SER A N 1
ATOM 627 C CA . SER A 1 87 ? 10.462 14.288 -18.172 1.00 59.06 87 SER A CA 1
ATOM 628 C C . SER A 1 87 ? 8.998 14.520 -18.504 1.00 59.06 87 SER A C 1
ATOM 630 O O . SER A 1 87 ? 8.414 13.642 -19.172 1.00 59.06 87 SER A O 1
#

Secondary structure (DSSP, 8-state):
--SHHHHHHHHHHHTTPPEEEEEE-TTT--EEEEE-GGGHHHHHHHHHHHTHHHHHTTSSPPPP---S--------TTTTT-TTTT-

pLDDT: mean 91.13, std 7.94, range [59.06, 98.19]

Foldseek 3Di:
DPCPVVLLVVLCVVLVWDWDDWDADPVVRDIDTDTPPVCVVSSLVSVCVSCVPCVVVVVDDRDDDDPPDDDDDDDDPCCVPDPPNVD

Organism: Vibrio parahaemolyticus (NCBI:txid670)

Radius of gyration: 15.66 Å; chains: 1; bounding box: 34×29×39 Å